Protein AF-X1QN02-F1 (afdb_monomer_lite)

Secondary structure (DSSP, 8-state):
---EEEEEEEEEETTEEEEE-TTGGGGG-BTT-SPP-HHHHHHH-----BS---SEEEEEE-

Foldseek 3Di:
DWDKDWQWFWADDPPDIDIDRPPPVQQPAAPVNDPFDPVCCVVVVDGGHGPDDGPGTDIDTD

Radius of gyration: 14.07 Å; chains: 1; bounding box: 33×32×31 Å

Organism: NCBI:txid412755

Structure (mmCIF, N/CA/C/O backbone):
data_AF-X1QN02-F1
#
_entry.id   AF-X1QN02-F1
#
loop_
_atom_site.group_PDB
_atom_site.id
_atom_site.type_symbol
_atom_site.label_atom_id
_atom_site.label_alt_id
_atom_site.label_comp_id
_atom_site.label_asym_id
_atom_site.label_entity_id
_atom_site.label_seq_id
_atom_site.pdbx_PDB_ins_code
_atom_site.Cartn_x
_atom_site.Cartn_y
_atom_site.Cartn_z
_atom_site.occupancy
_atom_site.B_iso_or_equiv
_atom_site.auth_seq_id
_atom_site.auth_comp_id
_atom_site.auth_asym_id
_atom_site.auth_atom_id
_atom_site.pdbx_PDB_model_num
ATOM 1 N N . ASP A 1 1 ? -22.924 11.687 -5.622 1.00 60.94 1 ASP A N 1
ATOM 2 C CA . ASP A 1 1 ? -21.663 11.030 -5.238 1.00 60.94 1 ASP A CA 1
ATOM 3 C C . ASP A 1 1 ? -21.242 9.964 -6.223 1.00 60.94 1 ASP A C 1
ATOM 5 O O . ASP A 1 1 ? -22.081 9.202 -6.686 1.00 60.94 1 ASP A O 1
ATOM 9 N N . LYS A 1 2 ? -19.956 9.937 -6.586 1.00 76.50 2 LYS A N 1
ATOM 10 C CA . LYS A 1 2 ? -19.355 8.804 -7.301 1.00 76.50 2 LYS A CA 1
ATOM 11 C C . LYS A 1 2 ? -18.457 8.086 -6.302 1.00 76.50 2 LYS A C 1
ATOM 13 O O . LYS A 1 2 ? -17.354 8.555 -6.032 1.00 76.50 2 LYS A O 1
ATOM 18 N N . SER A 1 3 ? -18.942 6.990 -5.736 1.00 90.44 3 SER A N 1
ATOM 19 C CA . SER A 1 3 ? -18.149 6.176 -4.822 1.00 90.44 3 SER A CA 1
ATOM 20 C C . SER A 1 3 ? -17.289 5.206 -5.625 1.00 90.44 3 SER A C 1
ATOM 22 O O . SER A 1 3 ? -17.670 4.729 -6.693 1.00 90.44 3 SER A O 1
ATOM 24 N N . PHE A 1 4 ? -16.096 4.916 -5.122 1.00 90.75 4 PHE A N 1
ATOM 25 C CA . PHE A 1 4 ? -15.193 3.950 -5.733 1.00 90.75 4 PHE A CA 1
ATOM 26 C C . PHE A 1 4 ? -14.808 2.909 -4.696 1.00 90.75 4 PHE A C 1
ATOM 28 O O . PHE A 1 4 ? -14.428 3.242 -3.575 1.00 90.75 4 PHE A O 1
ATOM 35 N N . LYS A 1 5 ? -14.885 1.637 -5.082 1.00 92.12 5 LYS A N 1
ATOM 36 C CA . LYS A 1 5 ? -14.430 0.513 -4.268 1.00 92.12 5 LYS A CA 1
ATOM 37 C C . LYS A 1 5 ? -13.126 -0.016 -4.836 1.00 92.12 5 LYS A C 1
ATOM 39 O O . LYS A 1 5 ? -13.041 -0.323 -6.024 1.00 92.12 5 LYS A O 1
ATOM 44 N N . MET A 1 6 ? -12.115 -0.146 -3.986 1.00 93.50 6 MET A N 1
ATOM 45 C CA . MET A 1 6 ? -10.881 -0.829 -4.356 1.00 93.50 6 MET A CA 1
ATOM 46 C C . MET A 1 6 ? -11.164 -2.320 -4.540 1.00 93.50 6 MET A C 1
ATOM 48 O O . MET A 1 6 ? -11.711 -2.964 -3.645 1.00 93.50 6 MET A O 1
ATOM 52 N N . ILE A 1 7 ? -10.799 -2.857 -5.702 1.00 95.56 7 ILE A N 1
ATOM 53 C CA . ILE A 1 7 ? -11.020 -4.269 -6.053 1.00 95.56 7 ILE A CA 1
ATOM 54 C C . ILE A 1 7 ? -9.717 -5.042 -6.254 1.00 95.56 7 ILE A C 1
ATOM 56 O O . ILE A 1 7 ? -9.742 -6.263 -6.347 1.00 95.56 7 ILE A O 1
ATOM 60 N N . GLY A 1 8 ? -8.572 -4.358 -6.311 1.00 95.88 8 GLY A N 1
ATOM 61 C CA . GLY A 1 8 ? -7.292 -5.025 -6.486 1.00 95.88 8 GLY A CA 1
ATOM 62 C C . GLY A 1 8 ? -6.097 -4.086 -6.466 1.00 95.88 8 GLY A C 1
ATOM 63 O O . GLY A 1 8 ? -6.225 -2.860 -6.495 1.00 95.88 8 GLY A O 1
ATOM 64 N N . VAL A 1 9 ? -4.917 -4.693 -6.450 1.00 96.00 9 VAL A N 1
ATOM 65 C CA . VAL A 1 9 ? -3.624 -4.037 -6.643 1.00 96.00 9 VAL A CA 1
ATOM 66 C C . VAL A 1 9 ? -2.850 -4.733 -7.748 1.00 96.00 9 VAL A C 1
ATOM 68 O O . VAL A 1 9 ? -2.908 -5.956 -7.888 1.00 96.00 9 VAL A O 1
ATOM 71 N N . MET A 1 10 ? -2.063 -3.966 -8.490 1.00 94.81 10 MET A N 1
ATOM 72 C CA . MET A 1 10 ? -1.037 -4.491 -9.377 1.00 94.81 10 MET A CA 1
ATOM 73 C C . MET A 1 10 ? 0.304 -4.503 -8.643 1.00 94.81 10 MET A C 1
ATOM 75 O O . MET A 1 10 ? 0.762 -3.481 -8.126 1.00 94.81 10 MET A O 1
ATOM 79 N N . LYS A 1 11 ? 0.940 -5.669 -8.597 1.00 92.75 11 LYS A N 1
ATOM 80 C CA . LYS A 1 11 ? 2.301 -5.872 -8.097 1.00 92.75 11 LYS A CA 1
ATOM 81 C C . LYS A 1 11 ? 3.241 -6.001 -9.289 1.00 92.75 11 LYS A C 1
ATOM 83 O O . LYS A 1 11 ? 2.893 -6.659 -10.269 1.00 92.75 11 LYS A O 1
ATOM 88 N N . ARG A 1 12 ? 4.425 -5.400 -9.188 1.00 92.19 12 ARG A N 1
ATOM 89 C CA . ARG A 1 12 ? 5.481 -5.499 -10.197 1.00 92.19 12 ARG A CA 1
ATOM 90 C C . ARG A 1 12 ? 6.701 -6.185 -9.590 1.00 92.19 12 ARG A C 1
ATOM 92 O O . ARG A 1 12 ? 7.197 -5.743 -8.558 1.00 92.19 12 ARG A O 1
ATOM 99 N N . HIS A 1 13 ? 7.186 -7.230 -10.252 1.00 88.88 13 HIS A N 1
ATOM 100 C CA . HIS A 1 13 ? 8.430 -7.925 -9.926 1.00 88.88 13 HIS A CA 1
ATOM 101 C C . HIS A 1 13 ? 9.303 -7.971 -11.187 1.00 88.88 13 HIS A C 1
ATOM 103 O O . HIS A 1 13 ? 9.103 -8.807 -12.070 1.00 88.88 13 HIS A O 1
ATOM 109 N N . GLY A 1 14 ? 10.231 -7.017 -11.312 1.00 90.12 14 GLY A N 1
ATOM 110 C CA . GLY A 1 14 ? 10.998 -6.810 -12.545 1.00 90.12 14 GLY A CA 1
ATOM 111 C C . GLY A 1 14 ? 10.080 -6.435 -13.713 1.00 90.12 14 GLY A C 1
ATOM 112 O O . GLY A 1 14 ? 9.404 -5.405 -13.664 1.00 90.12 14 GLY A O 1
ATOM 113 N N . ASN A 1 15 ? 10.029 -7.289 -14.736 1.00 93.12 15 ASN A N 1
ATOM 114 C CA . ASN A 1 15 ? 9.154 -7.128 -15.906 1.00 93.12 15 ASN A CA 1
ATOM 115 C C . ASN A 1 15 ? 7.822 -7.886 -15.792 1.00 93.12 15 ASN A C 1
ATOM 117 O O . ASN A 1 15 ? 7.006 -7.830 -16.706 1.00 93.12 15 ASN A O 1
ATOM 121 N N . HIS A 1 16 ? 7.578 -8.572 -14.673 1.00 93.69 16 HIS A N 1
ATOM 122 C CA . HIS A 1 16 ? 6.342 -9.312 -14.450 1.00 93.69 16 HIS A CA 1
ATOM 123 C C . HIS A 1 16 ? 5.340 -8.476 -13.656 1.00 93.69 16 HIS A C 1
ATOM 125 O O . HIS A 1 16 ? 5.669 -7.917 -12.604 1.00 93.69 16 HIS A O 1
ATOM 131 N N . PHE A 1 17 ? 4.099 -8.445 -14.138 1.00 93.69 17 PHE A N 1
ATOM 132 C CA . PHE A 1 17 ? 2.976 -7.778 -13.490 1.00 93.69 17 PHE A CA 1
ATOM 133 C C . PHE A 1 17 ? 1.954 -8.816 -13.040 1.00 93.69 17 PHE A C 1
ATOM 135 O O . PHE A 1 17 ? 1.587 -9.711 -13.799 1.00 93.69 17 PHE A O 1
ATOM 142 N N . LYS A 1 18 ? 1.484 -8.700 -11.797 1.00 94.69 18 LYS A N 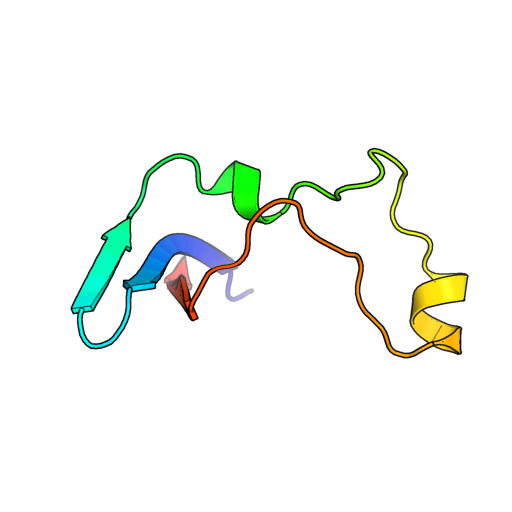1
ATOM 143 C CA . LYS A 1 18 ? 0.457 -9.585 -11.241 1.00 94.69 18 LYS A CA 1
ATOM 144 C C . LYS A 1 18 ? -0.609 -8.775 -10.526 1.00 94.69 18 LYS A C 1
ATOM 146 O O . LYS A 1 18 ? -0.289 -7.918 -9.706 1.00 94.69 18 LYS A O 1
ATOM 151 N N . ILE A 1 19 ? -1.871 -9.082 -10.802 1.00 95.38 19 ILE A N 1
ATOM 152 C CA . ILE A 1 19 ? -3.006 -8.513 -10.074 1.00 95.38 19 ILE A CA 1
ATOM 153 C C . ILE A 1 19 ? -3.294 -9.378 -8.841 1.00 95.38 19 ILE A C 1
ATOM 155 O O . ILE A 1 19 ? -3.175 -10.604 -8.879 1.00 95.38 19 ILE A O 1
ATOM 159 N N . SER A 1 20 ? -3.626 -8.731 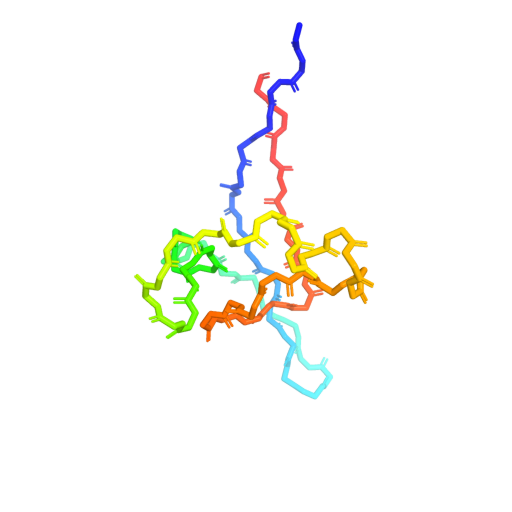-7.728 1.00 93.38 20 SER A N 1
ATOM 160 C CA . SER A 1 20 ? -3.995 -9.366 -6.465 1.00 93.38 20 SER A CA 1
ATOM 161 C C . SER A 1 20 ? -5.187 -8.635 -5.860 1.00 93.38 20 SER A C 1
ATOM 163 O O . SER A 1 20 ? -5.140 -7.421 -5.691 1.00 93.38 20 SER A O 1
ATOM 165 N N . ASP A 1 21 ? -6.211 -9.378 -5.471 1.00 94.62 21 ASP A N 1
ATOM 166 C CA . ASP A 1 21 ? -7.379 -8.930 -4.699 1.00 94.62 21 ASP A CA 1
ATOM 167 C C . ASP A 1 21 ? -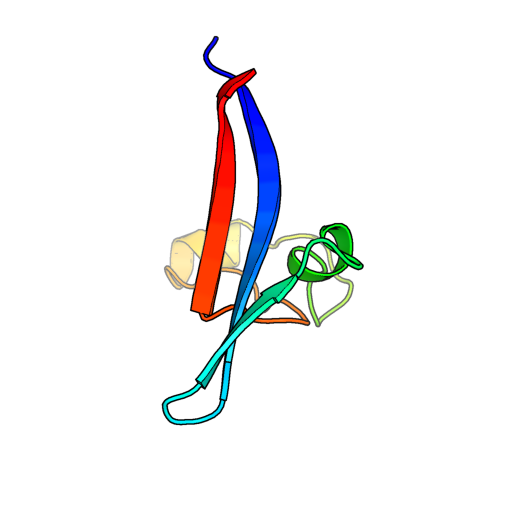7.273 -9.299 -3.204 1.00 94.62 21 ASP A C 1
ATOM 169 O O . ASP A 1 21 ? -8.127 -8.954 -2.392 1.00 94.62 21 ASP A O 1
ATOM 173 N N . LY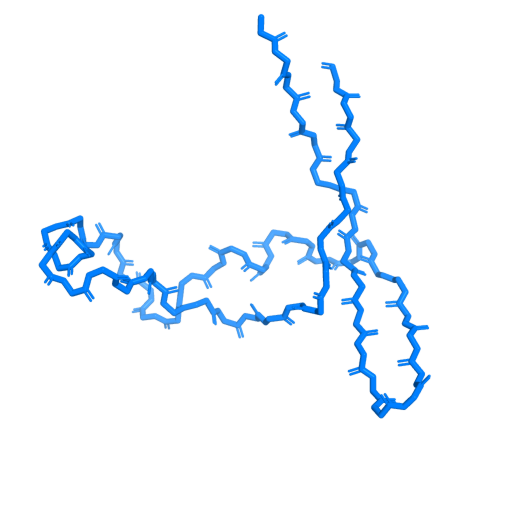S A 1 22 ? -6.194 -9.989 -2.824 1.00 91.81 22 LYS A N 1
ATOM 174 C CA . LYS A 1 22 ? -5.937 -10.421 -1.447 1.00 91.81 22 LYS A CA 1
ATOM 175 C C . LYS A 1 22 ? -5.450 -9.284 -0.552 1.00 91.81 22 LYS A C 1
ATOM 177 O O . LYS A 1 22 ? -4.591 -8.491 -0.947 1.00 91.81 22 LYS A O 1
ATOM 182 N N . ASP A 1 23 ? -5.950 -9.272 0.684 1.00 89.56 23 ASP A N 1
ATOM 183 C CA . ASP A 1 23 ? -5.526 -8.393 1.781 1.00 89.56 23 ASP A CA 1
ATOM 184 C C . ASP A 1 23 ? -5.528 -6.890 1.447 1.00 89.56 23 ASP A C 1
ATOM 186 O O . ASP A 1 23 ? -4.675 -6.147 1.937 1.00 89.56 23 ASP A O 1
ATOM 190 N N . LEU A 1 24 ? -6.469 -6.408 0.627 1.00 91.50 24 LEU A N 1
ATOM 191 C CA . LEU A 1 24 ? -6.492 -5.012 0.149 1.00 91.50 24 LEU A CA 1
ATOM 192 C C . LEU A 1 24 ? -6.459 -3.985 1.287 1.00 91.50 24 LEU A C 1
ATOM 194 O O . LEU A 1 24 ? -5.723 -3.005 1.212 1.00 91.50 24 LEU A O 1
ATOM 198 N N . ASN A 1 25 ? -7.140 -4.269 2.399 1.00 88.88 25 ASN A N 1
ATOM 199 C CA . ASN A 1 25 ? -7.162 -3.403 3.583 1.00 88.88 25 ASN A CA 1
ATOM 200 C C . ASN A 1 25 ? -5.770 -3.185 4.200 1.00 88.88 25 ASN A C 1
ATOM 202 O O . ASN A 1 25 ? -5.537 -2.197 4.892 1.00 88.88 25 ASN A O 1
ATOM 206 N N . THR A 1 26 ? -4.820 -4.094 3.963 1.00 90.56 26 THR A N 1
ATOM 207 C CA . THR A 1 26 ? -3.456 -3.961 4.495 1.00 90.56 26 THR A CA 1
ATOM 208 C C . THR A 1 26 ? -2.632 -2.892 3.778 1.00 90.56 26 THR A C 1
ATOM 210 O O . THR A 1 26 ? -1.667 -2.404 4.356 1.00 90.56 26 THR A O 1
ATOM 213 N N . TYR A 1 27 ? -3.028 -2.472 2.572 1.00 89.12 27 TYR A N 1
ATOM 214 C CA . TYR A 1 27 ? -2.332 -1.427 1.812 1.00 89.12 27 TYR A CA 1
ATOM 215 C C . TYR A 1 27 ? -2.502 -0.024 2.398 1.00 89.12 27 TYR A C 1
ATOM 217 O O . TYR A 1 27 ? -1.652 0.829 2.170 1.00 89.12 27 TYR A O 1
ATOM 225 N N . PHE A 1 28 ? -3.532 0.195 3.216 1.00 87.50 28 PHE A N 1
ATOM 226 C CA . PHE A 1 28 ? -3.776 1.475 3.887 1.00 87.50 28 PHE A CA 1
ATOM 2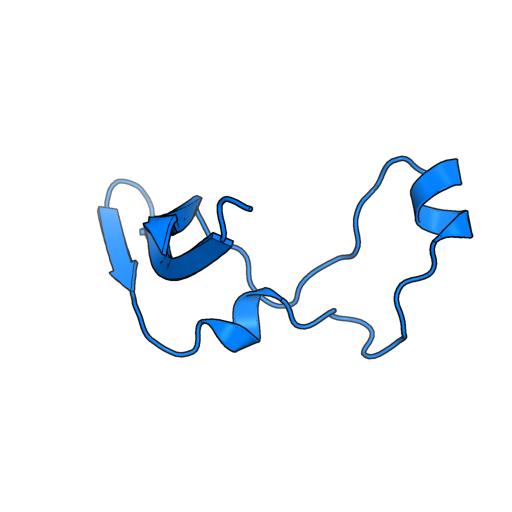27 C C . PHE A 1 28 ? -3.427 1.455 5.381 1.00 87.50 28 PHE A C 1
ATOM 229 O O . PHE A 1 28 ? -3.768 2.379 6.115 1.00 87.50 28 PHE A O 1
ATOM 236 N N . LYS A 1 29 ? -2.706 0.427 5.853 1.00 89.12 29 LYS A N 1
ATOM 237 C CA . LYS A 1 29 ? -2.185 0.396 7.227 1.00 89.12 29 LYS A CA 1
ATOM 238 C C . LYS A 1 29 ? -0.914 1.234 7.331 1.00 89.12 29 LYS A C 1
ATOM 240 O O . LYS A 1 29 ? 0.050 0.977 6.608 1.00 89.12 29 LYS A O 1
ATOM 245 N N . ILE A 1 30 ? -0.899 2.197 8.246 1.00 89.69 30 ILE A N 1
ATOM 246 C CA . ILE A 1 30 ? 0.240 3.088 8.512 1.00 89.69 30 ILE A CA 1
ATOM 247 C C . ILE A 1 30 ? 1.329 2.321 9.273 1.00 89.69 30 ILE A C 1
ATOM 249 O O . ILE A 1 30 ? 1.029 1.594 10.219 1.00 89.69 30 ILE A O 1
ATOM 2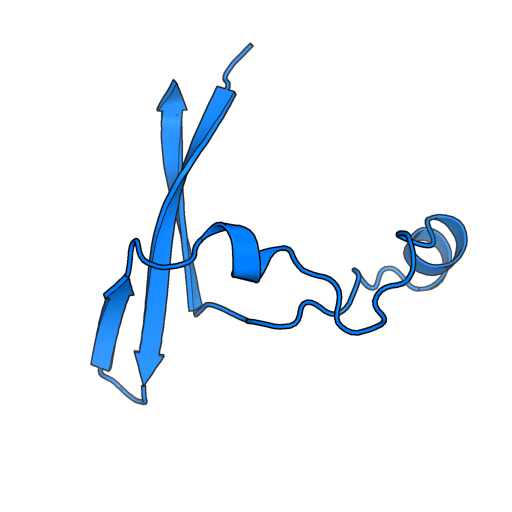53 N N . LYS A 1 31 ? 2.602 2.493 8.889 1.00 85.38 31 LYS A N 1
ATOM 254 C CA . LYS A 1 31 ? 3.745 1.782 9.500 1.00 85.38 31 LYS A CA 1
ATOM 255 C C . LYS A 1 31 ? 3.905 2.046 10.994 1.00 85.38 31 LYS A C 1
ATOM 257 O O . LYS A 1 31 ? 4.294 1.153 11.731 1.00 85.38 31 LYS A O 1
ATOM 262 N N . THR A 1 32 ? 3.652 3.276 11.427 1.00 82.25 32 THR A N 1
ATOM 263 C CA . THR A 1 32 ? 3.907 3.715 12.804 1.00 82.25 32 THR A CA 1
ATOM 264 C C . THR A 1 32 ? 2.832 3.263 13.788 1.00 82.25 32 THR A C 1
ATOM 266 O O . THR A 1 32 ? 3.019 3.447 14.986 1.00 82.25 32 THR A O 1
ATOM 269 N N . GLY A 1 33 ? 1.690 2.750 13.305 1.00 79.06 33 GLY A N 1
ATOM 270 C CA . GLY A 1 33 ? 0.513 2.459 14.133 1.00 79.06 33 GLY A CA 1
ATOM 271 C C . GLY A 1 33 ? -0.126 3.694 14.783 1.00 79.06 33 GLY A C 1
ATOM 272 O O . GLY A 1 33 ? -1.121 3.563 15.487 1.00 79.06 33 GLY A O 1
ATOM 273 N N . LYS A 1 34 ? 0.429 4.890 14.547 1.00 82.38 34 LYS A N 1
ATOM 274 C CA . LYS A 1 34 ? -0.086 6.157 15.065 1.00 82.38 34 LYS A CA 1
ATOM 275 C C . LYS A 1 34 ? -1.180 6.705 14.142 1.00 82.38 34 LYS A C 1
ATOM 277 O O . LYS A 1 34 ? -1.129 6.442 12.934 1.00 82.38 34 LYS A O 1
ATOM 282 N N . PRO A 1 35 ? -2.124 7.495 14.682 1.00 84.25 35 PRO A N 1
ATOM 283 C CA . PRO A 1 35 ? -3.035 8.296 13.873 1.00 84.25 35 PRO A CA 1
ATOM 284 C C . PRO A 1 35 ? -2.285 9.175 12.866 1.00 84.25 35 PRO A C 1
ATOM 286 O O . PRO A 1 35 ? -1.111 9.505 13.056 1.00 84.25 35 PRO A O 1
ATOM 289 N N . ILE A 1 36 ? -2.976 9.544 11.787 1.00 86.31 36 ILE A N 1
ATOM 290 C CA . ILE A 1 36 ? -2.438 10.453 10.775 1.00 86.31 36 ILE A CA 1
ATOM 291 C C . ILE A 1 36 ? -2.226 11.827 11.413 1.00 86.31 36 ILE A C 1
ATOM 293 O O . ILE A 1 36 ? -3.168 12.448 11.894 1.00 86.31 36 ILE A O 1
ATOM 297 N N . ASP A 1 37 ? -0.980 12.289 11.394 1.00 89.00 37 ASP A N 1
ATOM 298 C CA . ASP A 1 37 ? -0.594 13.629 11.822 1.00 89.00 37 ASP A CA 1
ATOM 299 C C . ASP A 1 37 ? -0.765 14.597 10.644 1.00 89.00 37 ASP A C 1
ATOM 301 O O . ASP A 1 37 ? 0.075 14.653 9.740 1.00 89.00 37 ASP A O 1
ATOM 305 N N . MET A 1 38 ? -1.899 15.301 10.627 1.00 90.38 38 MET A N 1
ATOM 306 C CA . MET A 1 38 ? -2.264 16.223 9.548 1.00 90.38 38 MET A CA 1
ATOM 307 C C . MET A 1 38 ? -1.315 17.420 9.474 1.00 90.38 38 MET A C 1
ATOM 309 O O . MET A 1 38 ? -0.879 17.780 8.384 1.00 90.38 38 MET A O 1
ATOM 313 N N . GLU A 1 39 ? -0.912 17.966 10.622 1.00 92.62 39 GLU A N 1
ATOM 314 C CA . GLU A 1 39 ? -0.015 19.122 10.698 1.00 92.62 39 GLU A CA 1
ATOM 315 C C . GLU A 1 39 ? 1.345 18.799 10.065 1.00 92.62 39 GLU A C 1
ATOM 317 O O . GLU A 1 39 ? 1.905 19.578 9.286 1.00 92.62 39 GLU A O 1
ATOM 322 N N . LYS A 1 40 ? 1.871 17.602 10.338 1.00 89.50 40 LYS A N 1
ATOM 323 C CA . LYS A 1 40 ? 3.108 17.136 9.712 1.00 89.50 40 LYS A CA 1
ATOM 324 C C . LYS A 1 40 ? 2.961 16.944 8.205 1.00 89.50 40 LYS A C 1
ATOM 326 O O . LYS A 1 40 ? 3.905 17.247 7.469 1.00 89.50 40 LYS A O 1
ATOM 331 N N . ILE A 1 41 ? 1.832 16.418 7.735 1.00 91.12 41 ILE A N 1
ATOM 332 C CA . ILE A 1 41 ? 1.592 16.233 6.297 1.00 91.12 41 ILE A CA 1
ATOM 333 C C . ILE A 1 41 ? 1.554 17.586 5.595 1.00 91.12 41 ILE A C 1
ATOM 335 O O . ILE A 1 41 ? 2.242 17.746 4.592 1.00 91.12 41 ILE A O 1
ATOM 339 N N . GLU A 1 42 ? 0.828 18.558 6.141 1.00 92.94 42 GLU A N 1
ATOM 340 C CA . GLU A 1 42 ? 0.728 19.907 5.577 1.00 92.94 42 GLU A CA 1
ATOM 341 C C . GLU A 1 42 ? 2.093 20.600 5.526 1.00 92.94 42 GLU A C 1
ATOM 343 O O . GLU A 1 42 ? 2.469 21.161 4.500 1.00 92.94 42 GLU A O 1
ATOM 348 N N . LYS A 1 43 ? 2.893 20.486 6.593 1.00 95.00 43 LYS A N 1
ATOM 349 C CA . LYS A 1 43 ? 4.241 21.076 6.643 1.00 95.00 43 LYS A CA 1
ATOM 350 C C . LYS A 1 43 ? 5.228 20.418 5.684 1.00 95.00 43 LYS A C 1
ATOM 352 O O . LYS A 1 43 ? 6.081 21.090 5.113 1.00 95.00 43 LYS A O 1
ATOM 357 N N . THR A 1 44 ? 5.181 19.092 5.559 1.00 93.56 44 THR A N 1
ATOM 358 C CA . THR A 1 44 ? 6.197 18.334 4.806 1.00 93.56 44 THR A CA 1
ATOM 359 C C . THR A 1 44 ? 5.786 18.026 3.374 1.00 93.56 44 THR A C 1
ATOM 361 O O . THR A 1 44 ? 6.633 17.598 2.588 1.00 93.56 44 THR A O 1
ATOM 364 N N . MET A 1 45 ? 4.501 18.181 3.048 1.00 90.31 45 MET A N 1
ATOM 365 C CA . MET A 1 45 ? 3.870 17.701 1.816 1.00 90.31 45 MET A CA 1
ATOM 366 C C . MET A 1 45 ? 4.137 16.211 1.542 1.00 90.31 45 MET A C 1
ATOM 368 O O . MET A 1 45 ? 4.070 15.743 0.405 1.00 90.31 45 MET A O 1
ATOM 372 N N . ARG A 1 46 ? 4.460 15.438 2.588 1.00 86.25 46 ARG A N 1
ATOM 373 C CA . ARG A 1 46 ? 4.736 14.001 2.509 1.00 86.25 46 ARG A CA 1
ATOM 374 C C . ARG A 1 46 ? 3.614 13.238 3.188 1.00 86.25 46 ARG A C 1
ATOM 376 O O . ARG A 1 46 ? 3.378 13.397 4.381 1.00 86.25 46 ARG A O 1
ATOM 383 N N . GLY A 1 47 ? 2.962 12.369 2.421 1.00 84.50 47 GLY A N 1
ATOM 384 C CA . GLY A 1 47 ? 1.939 11.472 2.943 1.00 84.50 47 GLY A CA 1
ATOM 385 C C . GLY A 1 47 ? 2.487 10.466 3.969 1.00 84.50 47 GLY A C 1
ATOM 386 O O . GLY A 1 47 ? 3.703 10.264 4.080 1.00 84.50 47 GLY A O 1
ATOM 387 N N . PRO A 1 48 ? 1.594 9.801 4.719 1.00 86.44 48 PRO A N 1
ATOM 388 C CA . PRO A 1 48 ? 1.985 8.803 5.701 1.00 86.44 48 PRO A CA 1
ATOM 389 C C . PRO A 1 48 ? 2.658 7.601 5.027 1.00 86.44 48 PRO A C 1
ATOM 391 O O . PRO A 1 48 ? 2.290 7.164 3.937 1.00 86.44 48 PRO A O 1
ATOM 394 N N . GLY A 1 49 ? 3.651 7.029 5.706 1.00 85.81 49 GLY A N 1
ATOM 395 C CA . GLY A 1 49 ? 4.286 5.795 5.260 1.00 85.81 49 GLY A CA 1
ATOM 396 C C . GLY A 1 49 ? 3.373 4.595 5.507 1.00 85.81 49 GLY A C 1
ATOM 397 O O . GLY A 1 49 ? 3.148 4.222 6.660 1.00 85.81 49 GLY A O 1
ATOM 398 N N . PHE A 1 50 ? 2.890 3.960 4.441 1.00 88.75 50 PHE A N 1
ATOM 399 C CA . PHE A 1 50 ? 2.084 2.737 4.516 1.00 88.75 50 PHE A CA 1
ATOM 400 C C . PHE A 1 50 ? 2.943 1.469 4.579 1.00 88.75 50 PHE A C 1
ATOM 402 O O . PHE A 1 50 ? 4.069 1.431 4.083 1.00 88.75 50 PHE A O 1
ATOM 409 N N . THR A 1 51 ? 2.419 0.419 5.212 1.00 86.88 51 THR A N 1
ATOM 410 C CA . THR A 1 51 ? 3.113 -0.868 5.413 1.00 86.88 51 THR A CA 1
ATOM 411 C C . THR A 1 51 ? 3.357 -1.629 4.115 1.00 86.88 51 THR A C 1
ATOM 413 O O . THR A 1 51 ? 4.389 -2.285 3.988 1.00 86.88 51 THR A O 1
ATOM 416 N N . LYS A 1 52 ? 2.446 -1.517 3.144 1.00 87.94 52 LYS A N 1
ATOM 417 C CA . LYS A 1 52 ? 2.589 -2.109 1.814 1.00 87.94 52 LYS A CA 1
ATOM 418 C C . LYS A 1 52 ? 2.534 -1.032 0.743 1.00 87.94 52 LYS A C 1
ATOM 420 O O . LYS A 1 52 ? 1.807 -0.052 0.866 1.00 87.94 52 LYS A O 1
ATOM 425 N N . THR A 1 53 ? 3.274 -1.262 -0.332 1.00 86.81 53 THR A N 1
ATOM 426 C CA . THR A 1 53 ? 3.211 -0.472 -1.559 1.00 86.81 53 THR A CA 1
ATOM 427 C C . THR A 1 53 ? 2.776 -1.371 -2.711 1.00 86.81 53 THR A C 1
ATOM 429 O O . THR A 1 53 ? 3.058 -2.573 -2.736 1.00 86.81 53 THR A O 1
ATOM 432 N N . ALA A 1 54 ? 2.031 -0.800 -3.649 1.00 91.38 54 ALA A N 1
ATOM 433 C CA . ALA A 1 54 ? 1.659 -1.438 -4.903 1.00 91.38 54 ALA A CA 1
ATOM 434 C C . ALA A 1 54 ? 2.232 -0.627 -6.063 1.00 91.38 54 ALA A C 1
ATOM 436 O O . ALA A 1 54 ? 2.519 0.559 -5.909 1.00 91.38 54 ALA A O 1
ATOM 437 N N . TYR A 1 55 ? 2.369 -1.263 -7.224 1.00 93.25 55 TYR A N 1
ATOM 438 C CA . TYR A 1 55 ? 2.700 -0.544 -8.450 1.00 93.25 55 TYR A CA 1
ATOM 439 C C . TYR A 1 55 ? 1.508 0.301 -8.920 1.00 93.25 55 TYR A C 1
ATOM 441 O O . TYR A 1 55 ? 1.678 1.462 -9.272 1.00 93.25 55 TYR A O 1
ATOM 449 N N . ALA A 1 56 ? 0.298 -0.264 -8.867 1.00 93.75 56 ALA A N 1
ATOM 450 C CA . ALA A 1 56 ? -0.941 0.455 -9.152 1.00 93.75 56 ALA A CA 1
ATOM 451 C C . ALA A 1 56 ? -2.113 -0.085 -8.318 1.00 93.75 56 ALA A C 1
ATOM 453 O O . ALA A 1 56 ? -2.084 -1.226 -7.848 1.00 93.75 56 ALA A O 1
ATOM 454 N N . TYR A 1 57 ? -3.157 0.728 -8.174 1.00 94.38 57 TYR A N 1
ATOM 455 C CA . TYR A 1 57 ? -4.402 0.391 -7.482 1.00 94.38 57 TYR A CA 1
ATOM 456 C C . TYR A 1 57 ? -5.556 0.336 -8.484 1.00 94.38 57 TYR A C 1
ATOM 458 O O . TYR A 1 57 ? -5.629 1.167 -9.387 1.00 94.38 57 TYR A O 1
ATOM 466 N N . ILE A 1 58 ? -6.457 -0.633 -8.326 1.00 94.75 58 ILE A N 1
ATOM 467 C CA . ILE A 1 58 ? -7.589 -0.847 -9.231 1.00 94.75 58 ILE A CA 1
ATOM 468 C C . ILE A 1 58 ? -8.882 -0.561 -8.471 1.00 94.75 58 ILE A C 1
ATOM 470 O O . ILE A 1 58 ? -9.164 -1.183 -7.440 1.00 94.75 58 ILE A O 1
ATOM 474 N N . PHE A 1 59 ? -9.683 0.356 -9.009 1.00 94.88 59 PHE A N 1
ATOM 475 C CA . PHE A 1 59 ? -10.949 0.779 -8.424 1.00 94.88 59 PHE A CA 1
ATOM 476 C C . PHE A 1 59 ? -12.107 0.528 -9.384 1.00 94.88 59 PHE A C 1
ATOM 478 O O . PHE A 1 59 ? -11.994 0.752 -10.588 1.00 94.88 59 PHE A O 1
ATOM 485 N N . LYS A 1 60 ? -13.243 0.105 -8.832 1.00 94.12 60 LYS A N 1
ATOM 486 C CA . LYS A 1 60 ? -14.519 0.006 -9.539 1.00 94.12 60 LYS A CA 1
ATOM 487 C C . LYS A 1 60 ? -15.449 1.101 -9.032 1.00 94.12 60 LYS A C 1
ATOM 489 O O . LYS A 1 60 ? -15.588 1.277 -7.823 1.00 94.12 60 LYS A O 1
ATOM 494 N N . LYS A 1 61 ? -16.082 1.823 -9.956 1.00 93.38 61 LYS A N 1
ATOM 495 C CA . LYS A 1 61 ? -17.152 2.770 -9.630 1.00 93.38 61 LYS A CA 1
ATOM 496 C C . LYS A 1 61 ? -18.360 2.009 -9.065 1.00 93.38 61 LYS A C 1
ATOM 498 O O . LYS A 1 61 ? -18.723 0.968 -9.618 1.00 93.38 61 LYS A O 1
ATOM 503 N N . VAL A 1 62 ? -18.939 2.531 -7.988 1.00 86.56 62 VAL A N 1
ATOM 504 C CA . VAL A 1 62 ? -20.153 2.034 -7.323 1.00 86.56 62 VAL A CA 1
ATOM 505 C C . VAL A 1 62 ? -21.241 3.091 -7.428 1.00 86.56 62 VAL A C 1
ATOM 507 O O . VAL A 1 62 ? -20.898 4.291 -7.300 1.00 86.56 62 VAL A O 1
#

Sequence (62 aa):
DKSFKMIGVMKRHGNHFKISDKDLNTYFKIKTGKPIDMEKIEKTMRGPGFTKTAYAYIFKKV

pLDDT: mean 89.85, std 5.55, range [60.94, 96.0]